Protein AF-A0A6L8T6F8-F1 (afdb_monomer_lite)

Structure (mmCIF, N/CA/C/O backbone):
data_AF-A0A6L8T6F8-F1
#
_entry.id   AF-A0A6L8T6F8-F1
#
loop_
_atom_site.group_PDB
_atom_site.id
_atom_site.type_symbol
_atom_site.label_atom_id
_atom_site.label_alt_id
_atom_site.label_comp_id
_atom_site.label_asym_id
_atom_site.label_entity_id
_atom_site.label_seq_id
_atom_site.pdbx_PDB_ins_code
_atom_site.Cartn_x
_atom_site.Cartn_y
_atom_site.Cartn_z
_atom_site.occupancy
_atom_site.B_iso_or_equiv
_atom_site.auth_seq_id
_atom_site.auth_comp_id
_atom_site.auth_asym_id
_atom_site.auth_atom_id
_atom_site.pdbx_PDB_model_num
ATOM 1 N N . MET A 1 1 ? 15.626 -6.657 8.348 1.00 59.50 1 MET A N 1
ATOM 2 C CA . MET A 1 1 ? 14.504 -5.750 8.014 1.00 59.50 1 MET A CA 1
ATOM 3 C C . MET A 1 1 ? 13.678 -6.445 6.950 1.00 59.50 1 MET A C 1
ATOM 5 O O . MET A 1 1 ? 14.285 -6.978 6.037 1.00 59.50 1 MET A O 1
ATOM 9 N N . MET A 1 2 ? 12.353 -6.490 7.095 1.00 68.00 2 MET A N 1
ATOM 10 C CA . MET A 1 2 ? 11.448 -7.087 6.100 1.00 68.00 2 MET A CA 1
ATOM 11 C C . MET A 1 2 ? 11.511 -6.288 4.787 1.00 68.00 2 MET A C 1
ATOM 13 O O . MET A 1 2 ? 11.509 -5.050 4.836 1.00 68.00 2 MET A O 1
ATOM 17 N N . GLU A 1 3 ? 11.608 -6.962 3.642 1.00 83.06 3 GLU A N 1
ATOM 18 C CA . GLU A 1 3 ? 11.739 -6.306 2.332 1.00 83.06 3 GLU A CA 1
ATOM 19 C C . GLU A 1 3 ? 10.437 -5.606 1.910 1.00 83.06 3 GLU A C 1
ATOM 21 O O . GLU A 1 3 ? 9.347 -5.975 2.350 1.00 83.06 3 GLU A O 1
ATOM 26 N N . ASP A 1 4 ? 10.522 -4.596 1.032 1.00 86.06 4 ASP A N 1
ATOM 27 C CA . ASP A 1 4 ? 9.341 -3.849 0.555 1.00 86.06 4 ASP A CA 1
ATOM 28 C C . ASP A 1 4 ? 8.283 -4.784 -0.054 1.00 86.06 4 ASP A C 1
ATOM 30 O O . ASP A 1 4 ? 7.090 -4.637 0.207 1.00 86.06 4 ASP A O 1
ATOM 34 N N . ASN A 1 5 ? 8.727 -5.795 -0.808 1.00 87.81 5 ASN A N 1
ATOM 35 C CA . ASN A 1 5 ? 7.856 -6.790 -1.434 1.00 87.81 5 ASN A CA 1
ATOM 36 C C . ASN A 1 5 ? 7.106 -7.658 -0.416 1.00 87.81 5 ASN A C 1
ATOM 38 O O . ASN A 1 5 ? 5.956 -8.026 -0.649 1.00 87.81 5 ASN A O 1
ATOM 42 N N . GLU A 1 6 ? 7.735 -8.003 0.707 1.00 88.62 6 GLU A N 1
ATOM 43 C CA . GLU A 1 6 ? 7.096 -8.802 1.757 1.00 88.62 6 GLU A CA 1
ATOM 44 C C . GLU A 1 6 ? 6.003 -7.992 2.458 1.00 88.62 6 GLU A C 1
ATOM 46 O O . GLU A 1 6 ? 4.890 -8.479 2.652 1.00 88.62 6 GLU A O 1
ATOM 51 N N . VAL A 1 7 ? 6.287 -6.721 2.756 1.00 88.12 7 VAL A N 1
ATOM 52 C CA . VAL A 1 7 ? 5.302 -5.790 3.322 1.00 88.12 7 VAL A CA 1
ATOM 53 C C . VAL A 1 7 ? 4.127 -5.591 2.367 1.00 88.12 7 VAL A C 1
ATOM 55 O O . VAL A 1 7 ? 2.975 -5.631 2.794 1.00 88.12 7 VAL A O 1
ATOM 58 N N . LEU A 1 8 ? 4.406 -5.424 1.072 1.00 91.38 8 LEU A N 1
ATOM 59 C CA . LEU A 1 8 ? 3.377 -5.283 0.048 1.00 91.38 8 LEU A CA 1
ATOM 60 C C . LEU A 1 8 ? 2.440 -6.498 0.033 1.00 91.38 8 LEU A C 1
ATOM 62 O O . LEU A 1 8 ? 1.225 -6.338 0.135 1.00 91.38 8 LEU A O 1
ATOM 66 N N . LYS A 1 9 ? 3.000 -7.715 -0.012 1.00 91.44 9 LYS A N 1
ATOM 67 C CA . LYS A 1 9 ? 2.228 -8.970 0.007 1.00 91.44 9 LYS A CA 1
ATOM 68 C C . LYS A 1 9 ? 1.376 -9.121 1.269 1.00 91.44 9 LYS A C 1
ATOM 70 O O . LYS A 1 9 ? 0.282 -9.662 1.190 1.00 91.44 9 LYS A O 1
ATOM 75 N N . LEU A 1 10 ? 1.848 -8.628 2.417 1.00 91.75 10 LEU A N 1
ATOM 76 C CA . LEU A 1 10 ? 1.087 -8.638 3.671 1.00 91.75 10 LEU A CA 1
ATOM 77 C C . LEU A 1 10 ? -0.081 -7.643 3.694 1.00 91.75 10 LEU A C 1
ATOM 79 O O . LEU A 1 10 ? -0.987 -7.801 4.513 1.00 91.75 10 LEU A O 1
ATOM 83 N N . LEU A 1 11 ? -0.031 -6.590 2.877 1.00 93.19 11 LEU A N 1
ATOM 84 C CA . LEU A 1 11 ? -1.040 -5.531 2.835 1.00 93.19 11 LEU A CA 1
ATOM 85 C C . LEU A 1 11 ? -2.133 -5.811 1.801 1.00 93.19 11 LEU A C 1
ATOM 87 O O . LEU A 1 11 ? -3.304 -5.555 2.077 1.00 93.19 11 LEU A O 1
ATOM 91 N N . VAL A 1 12 ? -1.776 -6.352 0.634 1.00 95.31 12 VAL A N 1
ATOM 92 C CA . VAL A 1 12 ? -2.746 -6.693 -0.417 1.00 95.31 12 VAL A CA 1
ATOM 93 C C . VAL A 1 12 ? -3.794 -7.676 0.121 1.00 95.31 12 VAL A C 1
ATOM 95 O O . VAL A 1 12 ? -3.471 -8.675 0.757 1.00 95.31 12 VAL A O 1
ATOM 98 N N . GLY A 1 13 ? -5.070 -7.372 -0.116 1.00 95.44 13 GLY A N 1
ATOM 99 C CA . GLY A 1 13 ? -6.219 -8.142 0.363 1.00 95.44 13 GLY A CA 1
ATOM 100 C C . GLY A 1 13 ? -6.713 -7.763 1.763 1.00 95.44 13 GLY A C 1
ATOM 101 O O . GLY A 1 13 ? -7.813 -8.172 2.139 1.00 95.44 13 GLY A O 1
ATOM 102 N N . LYS A 1 14 ? -5.966 -6.958 2.534 1.00 95.44 14 LYS A N 1
ATOM 103 C CA . LYS A 1 14 ? -6.423 -6.493 3.851 1.00 95.44 14 LYS A CA 1
ATOM 104 C C . LYS A 1 14 ? -7.503 -5.425 3.745 1.00 95.44 14 LYS A C 1
ATOM 106 O O . LYS A 1 14 ? -7.542 -4.637 2.798 1.00 95.44 14 LYS A O 1
ATOM 111 N N . ARG A 1 15 ? -8.352 -5.401 4.773 1.00 95.88 15 ARG A N 1
ATOM 112 C CA . ARG A 1 15 ? -9.414 -4.417 4.972 1.00 95.88 15 ARG A CA 1
ATOM 113 C C . ARG A 1 15 ? -9.177 -3.656 6.263 1.00 95.88 15 ARG A C 1
ATOM 115 O O . ARG A 1 15 ? -8.808 -4.260 7.267 1.00 95.88 15 ARG A O 1
ATOM 122 N N . PHE A 1 16 ? -9.432 -2.359 6.223 1.00 95.56 16 PHE A N 1
ATOM 123 C CA . PHE A 1 16 ? -9.321 -1.464 7.367 1.00 95.56 16 PHE A CA 1
ATOM 124 C C . PHE A 1 16 ? -10.544 -0.548 7.406 1.00 95.56 16 PHE A C 1
ATOM 126 O O . PHE A 1 16 ? -11.029 -0.181 6.337 1.00 95.56 16 PHE A O 1
ATOM 133 N N . PRO A 1 17 ? -11.030 -0.135 8.584 1.00 97.12 17 PRO A N 1
ATOM 134 C CA . PRO A 1 17 ? -11.980 0.968 8.668 1.00 97.12 17 PRO A CA 1
ATOM 135 C C . PRO A 1 17 ? -11.397 2.227 8.019 1.00 97.12 17 PRO A C 1
ATOM 137 O O . PRO A 1 17 ? -10.214 2.522 8.192 1.00 97.12 17 PRO A O 1
ATOM 140 N N . VAL A 1 18 ? -12.218 2.978 7.278 1.00 94.06 18 VAL A N 1
ATOM 141 C CA . VAL A 1 18 ? -11.779 4.210 6.589 1.00 94.06 18 VAL A CA 1
ATOM 142 C C . VAL A 1 18 ? -11.122 5.188 7.560 1.00 94.06 18 VAL A C 1
ATOM 144 O O . VAL A 1 18 ? -10.066 5.738 7.260 1.00 94.06 18 VAL A O 1
ATOM 147 N N . GLU A 1 19 ? -11.710 5.354 8.743 1.00 94.12 19 GLU A N 1
ATOM 148 C CA . GLU A 1 19 ? -11.246 6.287 9.774 1.00 94.12 19 GLU A CA 1
ATOM 149 C C . GLU A 1 19 ? -9.859 5.959 10.347 1.00 94.12 19 GLU A C 1
ATOM 151 O O . GLU A 1 19 ? -9.158 6.862 10.796 1.00 94.12 19 GLU A O 1
ATOM 156 N N . SER A 1 20 ? -9.439 4.690 10.312 1.00 93.25 20 SER A N 1
ATOM 157 C CA . SER A 1 20 ? -8.176 4.228 10.906 1.00 93.25 20 SER A CA 1
ATOM 158 C C . SER A 1 20 ? -7.157 3.740 9.879 1.00 93.25 20 SER A C 1
ATOM 160 O O . SER A 1 20 ? -6.034 3.390 10.244 1.00 93.25 20 SER A O 1
ATOM 162 N N . PHE A 1 21 ? -7.506 3.745 8.590 1.00 92.75 21 PHE A N 1
ATOM 163 C CA . PHE A 1 21 ? -6.685 3.173 7.526 1.00 92.75 21 PHE A CA 1
ATOM 164 C C . PHE A 1 21 ? -5.258 3.738 7.489 1.00 92.75 21 PHE A C 1
ATOM 166 O O . PHE A 1 21 ? -4.294 2.974 7.523 1.00 92.75 21 PHE A O 1
ATOM 173 N N . GLU A 1 22 ? -5.104 5.065 7.447 1.00 90.38 22 GLU A N 1
ATOM 174 C CA . GLU A 1 22 ? -3.781 5.699 7.359 1.00 90.38 22 GLU A CA 1
ATOM 175 C C . GLU A 1 22 ? -2.939 5.468 8.622 1.00 90.38 22 GLU A C 1
ATOM 177 O O . GLU A 1 22 ? -1.719 5.301 8.539 1.00 90.38 22 GLU A O 1
ATOM 182 N N . GLU A 1 23 ? -3.582 5.408 9.792 1.00 89.81 23 GLU A N 1
ATOM 183 C CA . GLU A 1 23 ? -2.914 5.135 11.063 1.00 89.81 23 GLU A CA 1
ATOM 184 C C . GLU A 1 23 ? -2.408 3.687 11.124 1.00 89.81 23 GLU A C 1
ATOM 186 O O . GLU A 1 23 ? -1.236 3.454 11.433 1.00 89.81 23 GLU A O 1
ATOM 191 N N . GLU A 1 24 ? -3.258 2.716 10.785 1.00 90.88 24 GLU A N 1
ATOM 192 C CA . GLU A 1 24 ? -2.921 1.290 10.761 1.00 90.88 24 GLU A CA 1
ATOM 193 C C . GLU A 1 24 ? -1.847 0.981 9.711 1.00 90.88 24 GLU A C 1
ATOM 195 O O . GLU A 1 24 ? -0.859 0.295 10.000 1.00 90.88 24 GLU A O 1
ATOM 200 N N . LEU A 1 25 ? -1.972 1.561 8.513 1.00 89.81 25 LEU A N 1
ATOM 201 C CA . LEU A 1 25 ? -0.942 1.483 7.480 1.00 89.81 25 LEU A CA 1
ATOM 202 C C . LEU A 1 25 ? 0.375 2.084 7.985 1.00 89.81 25 LEU A C 1
ATOM 204 O O . LEU A 1 25 ? 1.443 1.479 7.847 1.00 89.81 25 LEU A O 1
ATOM 208 N N . GLY A 1 26 ? 0.291 3.240 8.645 1.00 86.75 26 GLY A N 1
ATOM 209 C CA . GLY A 1 26 ? 1.404 3.889 9.317 1.00 86.75 26 GLY A CA 1
ATOM 210 C C . GLY A 1 26 ? 2.081 2.978 10.337 1.00 86.75 26 GLY A C 1
ATOM 211 O O . GLY A 1 26 ? 3.301 2.872 10.308 1.00 86.75 26 GLY A O 1
ATOM 212 N N . LYS A 1 27 ? 1.339 2.274 11.200 1.00 86.19 27 LYS A N 1
ATOM 213 C CA . LYS A 1 27 ? 1.900 1.323 12.182 1.00 86.19 27 LYS A CA 1
ATOM 214 C C . LYS A 1 27 ? 2.655 0.180 11.502 1.00 86.19 27 LYS A C 1
ATOM 216 O O . LYS A 1 27 ? 3.744 -0.182 11.949 1.00 86.19 27 LYS A O 1
ATOM 221 N N . ILE A 1 28 ? 2.109 -0.372 10.418 1.00 85.94 28 ILE A N 1
ATOM 222 C CA . ILE A 1 28 ? 2.737 -1.470 9.666 1.00 85.94 28 ILE A CA 1
ATOM 223 C C . ILE A 1 28 ? 4.043 -1.000 9.018 1.00 85.94 28 ILE A C 1
ATOM 225 O O . ILE A 1 28 ? 5.070 -1.665 9.149 1.00 85.94 28 ILE A O 1
ATOM 229 N N . LEU A 1 29 ? 4.029 0.168 8.375 1.00 80.62 29 LEU A N 1
ATOM 230 C CA . LEU A 1 29 ? 5.202 0.722 7.698 1.00 80.62 29 LEU A CA 1
ATOM 231 C C . LEU A 1 29 ? 6.249 1.264 8.690 1.00 80.62 29 LEU A C 1
ATOM 233 O O . LEU A 1 29 ? 7.451 1.095 8.468 1.00 80.62 29 LEU A O 1
ATOM 237 N N . LYS A 1 30 ? 5.813 1.832 9.824 1.00 70.81 30 LYS A N 1
ATOM 238 C CA . LYS A 1 30 ? 6.686 2.359 10.887 1.00 70.81 30 LYS A CA 1
ATOM 239 C C . LYS A 1 30 ? 7.460 1.285 11.641 1.00 70.81 30 LYS A C 1
ATOM 241 O O . LYS A 1 30 ? 8.540 1.575 12.146 1.00 70.81 30 LYS A O 1
ATOM 246 N N . LYS A 1 31 ? 6.997 0.027 11.653 1.00 66.06 31 LYS A N 1
ATOM 247 C CA . LYS A 1 31 ? 7.797 -1.106 12.166 1.00 66.06 31 LYS A CA 1
ATOM 248 C C . LYS A 1 31 ? 9.163 -1.237 11.479 1.00 66.06 31 LYS A C 1
ATOM 250 O O . LYS A 1 31 ? 10.044 -1.899 12.019 1.00 66.06 31 LYS A O 1
ATOM 255 N N . ARG A 1 32 ? 9.360 -0.614 10.310 1.00 62.69 32 ARG A N 1
ATOM 256 C CA . ARG A 1 32 ? 10.660 -0.564 9.624 1.00 62.69 32 ARG A CA 1
ATOM 257 C C . ARG A 1 32 ? 11.426 0.738 9.797 1.00 62.69 32 ARG A C 1
ATOM 259 O O . ARG A 1 32 ? 12.628 0.766 9.561 1.00 62.69 32 ARG A O 1
ATOM 266 N N . SER A 1 33 ? 10.740 1.817 10.137 1.00 60.72 33 SER A N 1
ATOM 267 C CA . SER A 1 33 ? 11.342 3.133 10.261 1.00 60.72 33 SER A CA 1
ATOM 268 C C . SER A 1 33 ? 10.462 3.993 11.150 1.00 60.72 33 SER A C 1
ATOM 270 O O . SER A 1 33 ? 9.296 4.201 10.835 1.00 60.72 33 SER A O 1
ATOM 272 N N . SER A 1 34 ? 11.016 4.572 12.216 1.00 65.81 34 SER A N 1
ATOM 273 C CA . SER A 1 34 ? 10.314 5.568 13.045 1.00 65.81 34 SER A CA 1
ATOM 274 C C . SER A 1 34 ? 9.958 6.857 12.279 1.00 65.81 34 SER A C 1
ATOM 276 O O . SER A 1 34 ? 9.465 7.816 12.869 1.00 65.81 34 SER A O 1
ATOM 278 N N . ALA A 1 35 ? 10.227 6.899 10.972 1.00 71.00 35 ALA A N 1
ATOM 279 C CA . ALA A 1 35 ? 9.954 8.003 10.077 1.00 71.00 35 ALA A CA 1
ATOM 280 C C . ALA A 1 35 ? 8.460 8.313 9.920 1.00 71.00 35 ALA A C 1
ATOM 282 O O . ALA A 1 35 ? 7.574 7.457 10.006 1.00 71.00 35 ALA A O 1
ATOM 283 N N . LYS A 1 36 ? 8.194 9.582 9.613 1.00 79.69 36 LYS A N 1
ATOM 284 C CA . LYS A 1 36 ? 6.881 10.064 9.190 1.00 79.69 36 LYS A CA 1
ATOM 285 C C . LYS A 1 36 ? 6.496 9.415 7.856 1.00 79.69 36 LYS A C 1
ATOM 287 O O . LYS A 1 36 ? 7.353 9.238 6.998 1.00 79.69 36 LYS A O 1
ATOM 292 N N . LEU A 1 37 ? 5.226 9.065 7.670 1.00 85.56 37 LEU A N 1
ATOM 293 C CA . LEU A 1 37 ? 4.718 8.553 6.396 1.00 85.56 37 LEU A CA 1
ATOM 294 C C . LEU A 1 37 ? 4.202 9.729 5.559 1.00 85.56 37 LEU A C 1
ATOM 296 O O . LEU A 1 37 ? 3.372 10.497 6.043 1.00 85.56 37 LEU A O 1
ATOM 300 N N . PHE A 1 38 ? 4.691 9.882 4.330 1.00 88.12 38 PHE A N 1
ATOM 301 C CA . PHE A 1 38 ? 4.068 10.765 3.346 1.00 88.12 38 PHE A CA 1
ATOM 302 C C . PHE A 1 38 ? 2.994 10.000 2.593 1.00 88.12 38 PHE A C 1
ATOM 304 O O . PHE A 1 38 ? 3.231 8.867 2.177 1.00 88.12 38 PHE A O 1
ATOM 311 N N . ILE A 1 39 ? 1.833 10.627 2.424 1.00 90.94 39 ILE A N 1
ATOM 312 C CA . ILE A 1 39 ? 0.645 10.028 1.822 1.00 90.94 39 ILE A CA 1
ATOM 313 C C . ILE A 1 39 ? 0.144 10.940 0.702 1.00 90.94 39 ILE A C 1
ATOM 315 O O . ILE A 1 39 ? 0.126 12.163 0.841 1.00 90.94 39 ILE A O 1
ATOM 319 N N . SER A 1 40 ? -0.278 10.330 -0.400 1.00 91.88 40 SER A N 1
ATOM 320 C CA . SER A 1 40 ? -1.020 10.967 -1.480 1.00 91.88 40 SER A CA 1
ATOM 321 C C . SER A 1 40 ? -2.216 10.091 -1.842 1.00 91.88 40 SER A C 1
ATOM 323 O O . SER A 1 40 ? -2.046 9.012 -2.404 1.00 91.88 40 SER A O 1
ATOM 325 N N . ASN A 1 41 ? -3.424 10.556 -1.528 1.00 90.00 41 ASN A N 1
ATOM 326 C CA . ASN A 1 41 ? -4.683 9.892 -1.870 1.00 90.00 41 ASN A CA 1
ATOM 327 C C . ASN A 1 41 ? -5.281 10.521 -3.139 1.00 90.00 41 ASN A C 1
ATOM 329 O O . ASN A 1 41 ? -6.271 11.252 -3.090 1.00 90.00 41 ASN A O 1
ATOM 333 N N . LYS A 1 42 ? -4.592 10.345 -4.269 1.00 92.00 42 LYS A N 1
ATOM 334 C CA . LYS A 1 42 ? -5.014 10.851 -5.580 1.00 92.00 42 LYS A CA 1
ATOM 335 C C . LYS A 1 42 ? -4.847 9.751 -6.631 1.00 92.00 42 LYS A C 1
ATOM 337 O O . LYS A 1 42 ? -3.836 9.047 -6.581 1.00 92.00 42 LYS A O 1
ATOM 342 N N . PRO A 1 43 ? -5.788 9.625 -7.586 1.00 94.31 43 PRO A N 1
ATOM 343 C CA . PRO A 1 43 ? -5.611 8.788 -8.765 1.00 94.31 43 PRO A CA 1
ATOM 344 C C . PRO A 1 43 ? -4.324 9.133 -9.509 1.00 94.31 43 PRO A C 1
ATOM 346 O O . PRO A 1 43 ? -4.023 10.310 -9.712 1.00 94.31 43 PRO A O 1
ATOM 349 N N . ASP A 1 44 ? -3.587 8.107 -9.910 1.00 95.44 44 ASP A N 1
ATOM 350 C CA . ASP A 1 44 ? -2.353 8.232 -10.670 1.00 95.44 44 ASP A CA 1
ATOM 351 C C . ASP A 1 44 ? -2.090 6.970 -11.504 1.00 95.44 44 ASP A C 1
ATOM 353 O O . ASP A 1 44 ? -2.681 5.913 -11.273 1.00 95.44 44 ASP A O 1
ATOM 357 N N . THR A 1 45 ? -1.189 7.079 -12.473 1.00 95.88 45 THR A N 1
ATOM 358 C CA . THR A 1 45 ? -0.643 5.945 -13.222 1.00 95.88 45 THR A CA 1
ATOM 359 C C . THR A 1 45 ? 0.848 5.855 -12.942 1.00 95.88 45 THR A C 1
ATOM 361 O O . THR A 1 45 ? 1.595 6.776 -13.257 1.00 95.88 45 THR A O 1
ATOM 364 N N . ILE A 1 46 ? 1.278 4.740 -12.358 1.00 94.88 46 ILE A N 1
ATOM 365 C CA . ILE A 1 46 ? 2.676 4.502 -11.976 1.00 94.88 46 ILE A CA 1
ATOM 366 C C . ILE A 1 46 ? 3.302 3.438 -12.866 1.00 94.88 46 ILE A C 1
ATOM 368 O O . ILE A 1 46 ? 2.585 2.609 -13.435 1.00 94.88 46 ILE A O 1
ATOM 372 N N . LYS A 1 47 ? 4.636 3.435 -12.967 1.00 94.88 47 LYS A N 1
ATOM 373 C CA . LYS A 1 47 ? 5.368 2.326 -13.591 1.00 94.88 47 LYS A CA 1
ATOM 374 C C . LYS A 1 47 ? 5.855 1.378 -12.498 1.00 94.88 47 LYS A C 1
ATOM 376 O O . LYS A 1 47 ? 6.725 1.726 -11.702 1.00 94.88 47 LYS A O 1
ATOM 381 N N . GLY A 1 48 ? 5.275 0.184 -12.445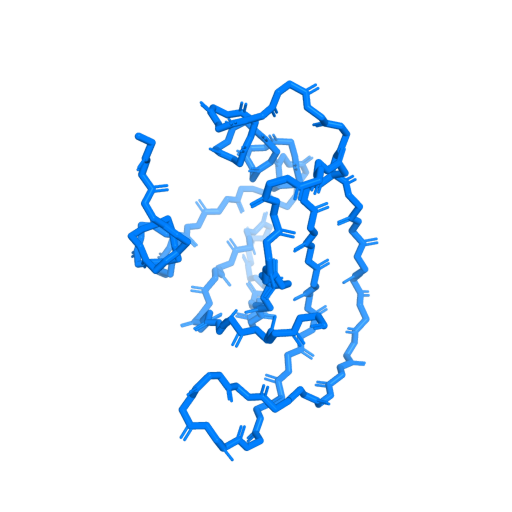 1.00 91.69 48 GLY A N 1
ATOM 382 C CA . GLY A 1 48 ? 5.614 -0.822 -11.448 1.00 91.69 48 GLY A CA 1
ATOM 383 C C . GLY A 1 48 ? 7.033 -1.365 -11.619 1.00 91.69 48 GLY A C 1
ATOM 384 O O . GLY A 1 48 ? 7.666 -1.236 -12.669 1.00 91.69 48 GLY A O 1
ATOM 385 N N . ALA 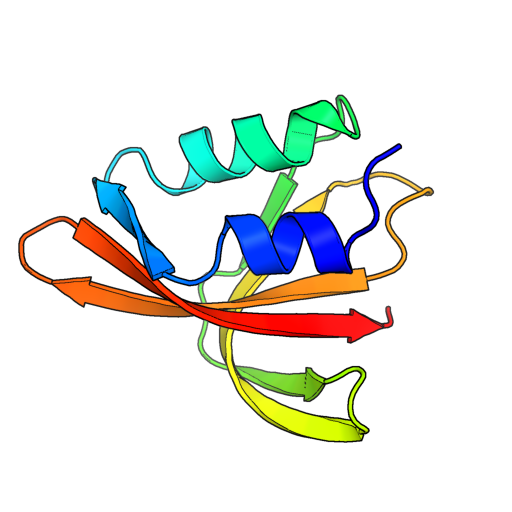A 1 49 ? 7.539 -2.024 -10.576 1.00 87.75 49 ALA A N 1
ATOM 386 C CA . ALA A 1 49 ? 8.806 -2.754 -10.618 1.00 87.75 49 ALA A CA 1
ATOM 387 C C . ALA A 1 49 ? 8.811 -3.926 -11.624 1.00 87.75 49 ALA A C 1
ATOM 389 O O . ALA A 1 49 ? 9.885 -4.402 -11.990 1.00 87.75 49 ALA A O 1
ATOM 390 N N . ASP A 1 50 ? 7.635 -4.366 -12.076 1.00 86.19 50 ASP A N 1
ATOM 391 C CA . ASP A 1 50 ? 7.431 -5.302 -13.189 1.00 86.19 50 ASP A CA 1
ATOM 392 C C . ASP A 1 50 ? 7.652 -4.661 -14.574 1.00 86.19 50 ASP A C 1
ATOM 394 O O . ASP A 1 50 ? 7.756 -5.366 -15.573 1.00 86.19 50 ASP A O 1
ATOM 398 N N . GLY A 1 51 ? 7.781 -3.333 -14.640 1.00 90.56 51 GLY A N 1
ATOM 399 C CA . GLY A 1 51 ? 7.945 -2.570 -15.873 1.00 90.56 51 GLY A CA 1
ATOM 400 C C . GLY A 1 51 ? 6.629 -2.184 -16.552 1.00 90.56 51 GLY A C 1
ATOM 401 O O . GLY A 1 51 ? 6.679 -1.476 -17.562 1.00 90.56 51 GLY A O 1
ATOM 402 N N . GLU A 1 52 ? 5.484 -2.589 -16.001 1.00 95.12 52 GLU A N 1
ATOM 403 C CA . GLU A 1 52 ? 4.150 -2.301 -16.529 1.00 95.12 52 GLU A CA 1
ATOM 404 C C . GLU A 1 52 ? 3.551 -1.032 -15.907 1.00 95.12 52 GLU A C 1
ATOM 406 O O . GLU A 1 52 ? 3.958 -0.576 -14.834 1.00 95.12 52 GLU A O 1
ATOM 411 N N . PHE A 1 53 ? 2.577 -0.434 -16.598 1.00 95.88 53 PHE A N 1
ATOM 412 C CA . PHE A 1 53 ? 1.846 0.724 -16.091 1.00 95.88 53 PHE A CA 1
ATOM 413 C C . PHE A 1 53 ? 0.588 0.284 -15.350 1.00 95.88 53 PHE A C 1
ATOM 415 O O . PHE A 1 53 ? -0.233 -0.454 -15.894 1.00 95.88 53 PHE A O 1
ATOM 422 N N . HIS A 1 54 ? 0.406 0.796 -14.134 1.00 96.31 54 HIS A N 1
ATOM 423 C CA . HIS A 1 54 ? -0.724 0.448 -13.276 1.00 96.31 54 HIS A CA 1
ATOM 424 C C . HIS A 1 54 ? -1.457 1.694 -12.797 1.00 96.31 54 HIS A C 1
ATOM 426 O O . HIS A 1 54 ? -0.842 2.652 -12.330 1.00 96.31 54 HIS A O 1
ATOM 432 N N . ALA A 1 55 ? -2.787 1.655 -12.867 1.00 96.56 55 ALA A N 1
ATOM 433 C CA . ALA A 1 55 ? -3.635 2.663 -12.246 1.00 96.56 55 ALA A CA 1
ATOM 434 C C . ALA A 1 55 ? -3.723 2.418 -10.733 1.00 96.56 55 ALA A C 1
ATOM 436 O O . ALA A 1 55 ? -4.061 1.319 -10.280 1.00 96.56 55 ALA A O 1
ATOM 437 N N . VAL A 1 56 ? -3.444 3.457 -9.954 1.00 97.12 56 VAL A N 1
ATOM 438 C CA . VAL A 1 56 ? -3.480 3.458 -8.487 1.00 97.12 56 VAL A CA 1
ATOM 439 C C . VAL A 1 56 ? -4.227 4.695 -8.002 1.00 97.12 56 VAL A C 1
ATOM 441 O O . VAL A 1 56 ? -4.381 5.662 -8.740 1.00 97.12 56 VAL A O 1
ATOM 444 N N . ASN A 1 57 ? -4.727 4.681 -6.771 1.00 96.81 57 ASN A N 1
ATOM 445 C CA . ASN A 1 57 ? -5.416 5.840 -6.187 1.00 96.81 57 ASN A CA 1
ATOM 446 C C . ASN A 1 57 ? -4.874 6.256 -4.823 1.00 96.81 57 ASN A C 1
ATOM 448 O O . ASN A 1 57 ? -5.344 7.231 -4.245 1.00 96.81 57 ASN A O 1
ATOM 452 N N . PHE A 1 58 ? -3.855 5.555 -4.338 1.00 96.56 58 PHE A N 1
ATOM 453 C CA . PHE A 1 58 ? -3.190 5.884 -3.099 1.00 96.56 58 PHE A CA 1
ATOM 454 C C . PHE A 1 58 ? -1.706 5.564 -3.205 1.00 96.56 58 PHE A C 1
ATOM 456 O O . PHE A 1 58 ? -1.320 4.498 -3.681 1.00 96.56 58 PHE A O 1
ATOM 463 N N . LYS A 1 59 ? -0.859 6.475 -2.737 1.00 95.00 59 LYS A N 1
ATOM 464 C CA . LYS A 1 59 ? 0.593 6.300 -2.703 1.00 95.00 59 LYS A CA 1
ATOM 465 C C . LYS A 1 59 ? 1.120 6.716 -1.343 1.00 95.00 59 LYS A C 1
ATOM 467 O O . LYS A 1 59 ? 0.672 7.719 -0.788 1.00 95.00 59 LYS A O 1
ATOM 472 N N . CYS A 1 60 ? 2.092 5.984 -0.818 1.00 92.69 60 CYS A N 1
ATOM 473 C CA . CYS A 1 60 ? 2.762 6.371 0.412 1.00 92.69 60 CYS A CA 1
ATOM 474 C C . CYS A 1 60 ? 4.228 5.947 0.455 1.00 92.69 60 CYS A C 1
ATOM 476 O O . CYS A 1 60 ? 4.621 4.929 -0.114 1.00 92.69 60 CYS A O 1
ATOM 478 N N . ILE A 1 61 ? 5.034 6.715 1.183 1.00 89.25 61 ILE A N 1
ATOM 479 C CA . ILE A 1 61 ? 6.444 6.409 1.422 1.00 89.25 61 ILE A CA 1
ATOM 480 C C . ILE A 1 61 ? 6.867 6.852 2.827 1.00 89.25 61 ILE A C 1
ATOM 482 O O . ILE A 1 61 ? 6.559 7.977 3.236 1.00 89.25 61 ILE A O 1
ATOM 486 N N . PRO A 1 62 ? 7.572 6.006 3.600 1.00 84.00 62 PRO A N 1
ATOM 487 C CA . PRO A 1 62 ? 8.197 6.447 4.841 1.00 84.00 62 PRO A CA 1
ATOM 488 C C . PRO A 1 62 ? 9.335 7.430 4.542 1.00 84.00 62 PRO A C 1
ATOM 490 O O . PRO A 1 62 ? 10.193 7.151 3.710 1.00 84.00 62 PRO A O 1
ATOM 493 N N . GLN A 1 63 ? 9.378 8.561 5.247 1.00 78.06 63 GLN A N 1
ATOM 494 C CA . GLN A 1 63 ? 10.412 9.597 5.149 1.00 78.06 63 GLN A CA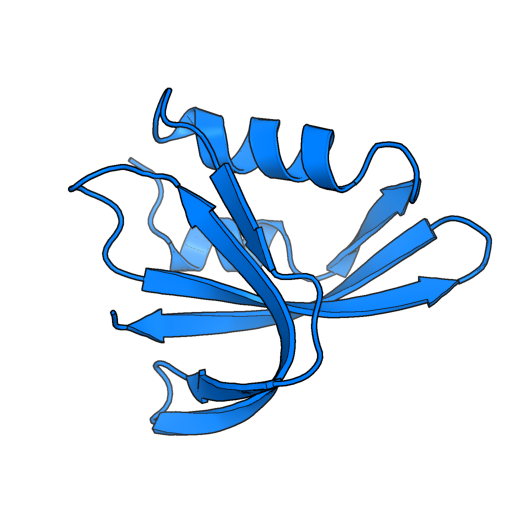 1
ATOM 495 C C . GLN A 1 63 ? 11.745 9.106 5.737 1.00 78.06 63 GLN A C 1
ATOM 497 O O . GLN A 1 63 ? 12.203 9.548 6.789 1.00 78.06 63 GLN A O 1
ATOM 502 N N . SER A 1 64 ? 12.356 8.131 5.080 1.00 75.38 64 SER A N 1
ATOM 503 C CA . SER A 1 64 ? 13.576 7.479 5.522 1.00 75.38 64 SER A CA 1
ATOM 504 C C . SER A 1 64 ? 14.492 7.264 4.333 1.00 75.38 64 SER A C 1
ATOM 506 O O . SER A 1 64 ? 14.052 6.761 3.305 1.00 75.38 64 SER A O 1
ATOM 508 N N . ALA A 1 65 ? 15.778 7.580 4.490 1.00 69.38 65 ALA A N 1
ATOM 509 C CA . ALA A 1 65 ? 16.783 7.379 3.444 1.00 69.38 65 ALA A CA 1
ATOM 510 C C . ALA A 1 65 ? 16.951 5.900 3.034 1.00 69.38 65 ALA A C 1
ATOM 512 O O . ALA A 1 65 ? 17.520 5.606 1.987 1.00 69.38 65 ALA A O 1
ATOM 513 N N . SER A 1 66 ? 16.459 4.959 3.848 1.00 70.81 66 SER A N 1
ATOM 514 C CA . SER A 1 66 ? 16.462 3.528 3.539 1.00 70.81 66 SER A CA 1
ATOM 515 C C . SER A 1 66 ? 15.283 3.075 2.670 1.00 70.81 66 SER A C 1
ATOM 517 O O . SER A 1 66 ? 15.328 1.964 2.142 1.00 70.81 66 SER A O 1
ATOM 519 N N . CYS A 1 67 ? 14.238 3.895 2.506 1.00 74.69 67 CYS A N 1
ATOM 520 C CA . CYS A 1 67 ? 13.089 3.562 1.666 1.00 74.69 67 CYS A CA 1
ATOM 521 C C . CYS A 1 67 ? 13.397 3.907 0.209 1.00 74.69 67 CYS A C 1
ATOM 523 O O . CYS A 1 67 ? 13.489 5.072 -0.161 1.00 74.69 67 CYS A O 1
ATOM 525 N N . LYS A 1 68 ? 13.574 2.864 -0.605 1.00 79.69 68 LYS A N 1
ATOM 526 C CA . LYS A 1 68 ? 13.975 2.978 -2.015 1.00 79.69 68 LYS A CA 1
ATOM 527 C C . LYS A 1 68 ? 12.795 2.946 -2.987 1.00 79.69 68 LYS A C 1
ATOM 529 O O . LYS A 1 68 ? 12.987 3.204 -4.169 1.00 79.69 68 LYS A O 1
ATOM 534 N N . ASN A 1 69 ? 11.602 2.608 -2.499 1.00 88.62 69 ASN A N 1
ATOM 535 C CA . ASN A 1 69 ? 10.407 2.470 -3.316 1.00 88.62 69 ASN A CA 1
ATOM 536 C C . ASN A 1 69 ? 9.221 3.219 -2.701 1.00 88.62 69 ASN A C 1
ATOM 538 O O . ASN A 1 69 ? 9.073 3.305 -1.477 1.00 88.62 69 ASN A O 1
ATOM 542 N N . LEU A 1 70 ? 8.352 3.707 -3.577 1.00 91.69 70 LEU A N 1
ATOM 543 C CA . LEU A 1 70 ? 7.023 4.204 -3.271 1.00 91.69 70 LEU A CA 1
ATOM 544 C C . LEU A 1 70 ? 6.051 3.018 -3.219 1.00 91.69 70 LEU A C 1
ATOM 546 O O . LEU A 1 70 ? 5.971 2.225 -4.161 1.00 91.69 70 LEU A O 1
ATOM 550 N N . PHE A 1 71 ? 5.293 2.904 -2.130 1.00 93.50 71 PHE A N 1
ATOM 551 C CA . PHE A 1 71 ? 4.198 1.943 -2.045 1.00 93.50 71 PHE A CA 1
ATOM 552 C C . PHE A 1 71 ? 2.977 2.545 -2.730 1.00 93.50 71 PHE A C 1
ATOM 554 O O . PHE A 1 71 ? 2.482 3.591 -2.308 1.00 93.50 71 PHE A O 1
ATOM 561 N N . CYS A 1 72 ? 2.497 1.885 -3.777 1.00 96.00 72 CYS A N 1
ATOM 562 C CA . CYS A 1 72 ? 1.377 2.347 -4.585 1.00 96.00 72 CYS A CA 1
ATOM 563 C C . CYS A 1 72 ? 0.236 1.335 -4.492 1.00 96.00 72 CYS A C 1
ATOM 565 O O . CYS A 1 72 ? 0.436 0.147 -4.736 1.00 96.00 72 CYS A O 1
ATOM 567 N N . PHE A 1 73 ? -0.962 1.788 -4.145 1.00 96.88 73 PHE A N 1
ATOM 568 C CA . PHE A 1 73 ? -2.112 0.933 -3.889 1.00 96.88 73 PHE A CA 1
ATOM 569 C C . PHE A 1 73 ? -3.314 1.336 -4.738 1.00 96.88 73 PHE A C 1
ATOM 571 O O . PHE A 1 73 ? -3.604 2.517 -4.943 1.00 96.88 73 PHE A O 1
ATOM 578 N N . LEU A 1 74 ? -4.044 0.318 -5.191 1.00 97.25 74 LEU A N 1
ATOM 579 C CA . LEU A 1 74 ? -5.407 0.469 -5.673 1.00 97.25 74 LEU A CA 1
ATOM 580 C C . LEU A 1 74 ? -6.353 0.102 -4.532 1.00 97.25 74 LEU A C 1
ATOM 582 O O . LEU A 1 74 ? -6.515 -1.072 -4.188 1.00 97.25 74 LEU A O 1
ATOM 586 N N . LEU A 1 75 ? -6.944 1.124 -3.931 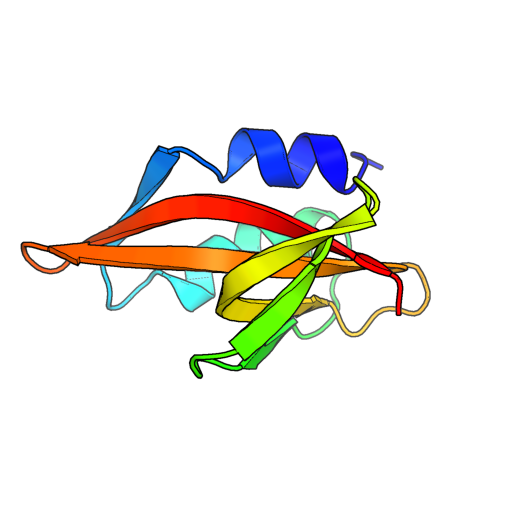1.00 97.00 75 LEU A N 1
ATOM 587 C CA . LEU A 1 75 ? -7.883 1.009 -2.830 1.00 97.00 75 LEU A CA 1
ATOM 588 C C . LEU A 1 75 ? -9.317 0.973 -3.348 1.00 97.00 75 LEU A C 1
ATOM 590 O O . LEU A 1 75 ? -9.685 1.735 -4.243 1.00 97.00 75 LEU A O 1
ATOM 594 N N . LYS A 1 76 ? -10.149 0.146 -2.723 1.00 96.62 76 LYS A N 1
ATOM 595 C CA . LYS A 1 76 ? -11.597 0.136 -2.926 1.00 96.62 76 LYS A CA 1
ATOM 596 C C . LYS A 1 76 ? -12.289 0.483 -1.618 1.00 96.62 76 LYS A C 1
ATOM 598 O O . LYS A 1 76 ? -11.984 -0.118 -0.593 1.00 96.62 76 LYS A O 1
ATOM 603 N N . HIS A 1 77 ? -13.196 1.450 -1.676 1.00 95.12 77 HIS A N 1
ATOM 604 C CA . HIS A 1 77 ? -13.967 1.907 -0.526 1.00 95.12 77 HIS A CA 1
AT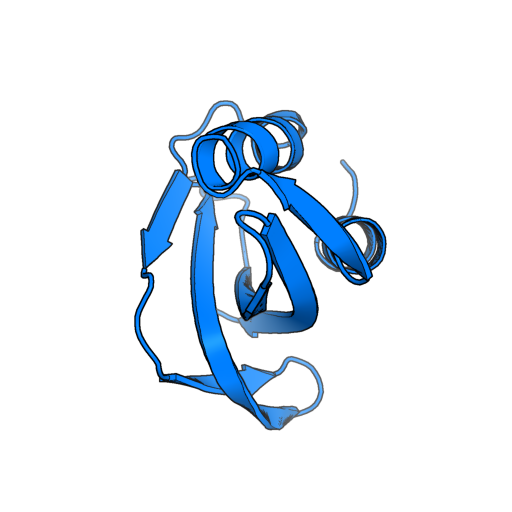OM 605 C C . HIS A 1 77 ? -15.370 1.306 -0.607 1.00 95.12 77 HIS A C 1
ATOM 607 O O . HIS A 1 77 ? -16.082 1.574 -1.572 1.00 95.12 77 HIS A O 1
ATOM 613 N N . GLU A 1 78 ? -15.748 0.487 0.373 1.00 94.19 78 GLU A N 1
ATOM 614 C CA . GLU A 1 78 ? -17.067 -0.157 0.466 1.00 94.19 78 GLU A CA 1
ATOM 615 C C . GLU A 1 78 ? -17.463 -0.308 1.935 1.00 94.19 78 GLU A C 1
ATOM 617 O O . GLU A 1 78 ? -16.626 -0.675 2.754 1.00 94.19 78 GLU A O 1
ATOM 622 N N . ASP A 1 79 ? -18.722 -0.020 2.271 1.00 93.25 79 ASP A N 1
ATOM 623 C CA . ASP A 1 79 ? -19.300 -0.238 3.609 1.00 93.25 79 ASP A CA 1
ATOM 624 C C . ASP A 1 79 ? -18.475 0.350 4.775 1.00 93.25 79 ASP A C 1
ATOM 626 O O . ASP A 1 79 ? -18.313 -0.268 5.825 1.00 93.25 79 ASP A O 1
ATOM 630 N N . GLY A 1 80 ? -17.901 1.545 4.588 1.00 94.81 80 GLY A N 1
ATOM 631 C CA . GLY A 1 80 ? -17.055 2.196 5.602 1.00 94.81 80 GLY A CA 1
ATOM 632 C C . GLY A 1 80 ? -15.664 1.568 5.769 1.00 94.81 80 GLY A C 1
ATOM 633 O O . GLY A 1 80 ? -14.925 1.934 6.685 1.00 94.81 80 GLY A O 1
ATOM 634 N N . MET A 1 81 ? -15.282 0.658 4.872 1.00 96.75 81 MET A N 1
ATOM 635 C CA . MET A 1 81 ? -13.997 -0.033 4.851 1.00 96.75 81 MET A CA 1
ATOM 636 C C . MET A 1 81 ? -13.175 0.335 3.612 1.00 96.75 81 MET A C 1
ATOM 638 O O . MET A 1 81 ? -13.704 0.617 2.538 1.00 96.75 81 MET A O 1
ATOM 642 N N . VAL A 1 82 ? -11.856 0.260 3.756 1.00 96.75 82 VAL A N 1
ATOM 643 C CA . VAL A 1 82 ? -10.852 0.367 2.697 1.00 96.75 82 VAL A CA 1
ATOM 644 C C . VAL A 1 82 ? -10.243 -1.008 2.474 1.00 96.75 82 VAL A C 1
ATOM 646 O O . VAL A 1 82 ? -9.601 -1.563 3.365 1.00 96.75 82 VAL A O 1
ATOM 649 N N . LEU A 1 83 ? -10.421 -1.553 1.276 1.00 97.19 83 LEU A N 1
ATOM 650 C CA . LEU A 1 83 ? -9.764 -2.767 0.804 1.00 97.19 83 LEU A CA 1
ATOM 651 C C . LEU A 1 83 ? -8.559 -2.399 -0.064 1.00 97.19 83 LEU A C 1
ATOM 653 O O . LEU A 1 83 ? -8.711 -1.710 -1.072 1.00 97.19 83 LEU A O 1
ATOM 657 N N . ILE A 1 84 ? -7.383 -2.935 0.261 1.00 96.94 84 ILE A N 1
ATOM 658 C CA . ILE A 1 84 ? -6.212 -2.870 -0.624 1.00 96.94 84 ILE A CA 1
ATOM 659 C C . ILE A 1 84 ? -6.375 -3.947 -1.706 1.00 96.94 84 ILE A C 1
ATOM 661 O O . ILE A 1 84 ? -6.011 -5.101 -1.491 1.00 96.94 84 ILE A O 1
ATOM 665 N N . GLN A 1 85 ? -6.954 -3.605 -2.861 1.00 96.69 85 GLN A N 1
ATOM 666 C CA . GLN A 1 85 ? -7.213 -4.581 -3.930 1.00 96.69 85 GLN A CA 1
ATOM 667 C C . GLN A 1 85 ? -5.932 -5.039 -4.619 1.00 96.69 85 GLN A C 1
ATOM 669 O O . GLN A 1 85 ? -5.758 -6.225 -4.889 1.00 96.69 85 GLN A O 1
ATOM 674 N N . LYS A 1 86 ? -5.058 -4.081 -4.932 1.00 96.75 86 LYS A N 1
ATOM 675 C CA . LYS A 1 86 ? -3.757 -4.318 -5.558 1.00 96.75 86 LYS A CA 1
ATOM 676 C C . LYS A 1 86 ? -2.711 -3.415 -4.925 1.00 96.75 86 LYS A C 1
ATOM 678 O O . LYS A 1 86 ? -3.032 -2.340 -4.416 1.00 96.75 86 LYS A O 1
ATOM 683 N N . GLY A 1 87 ? -1.465 -3.862 -4.974 1.00 95.94 87 GLY A N 1
ATOM 684 C CA . GLY A 1 87 ? -0.316 -3.124 -4.482 1.00 95.94 87 GLY A CA 1
ATOM 685 C C . GLY A 1 87 ? 0.861 -3.296 -5.426 1.00 95.94 87 GLY A C 1
ATOM 686 O O . GLY A 1 87 ? 1.061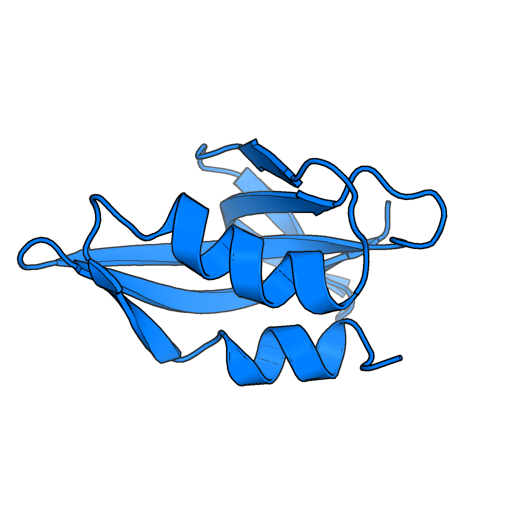 -4.380 -5.971 1.00 95.94 87 GLY A O 1
ATOM 687 N N . TYR A 1 88 ? 1.632 -2.228 -5.582 1.00 95.75 88 TYR A N 1
ATOM 688 C CA . TYR A 1 88 ? 2.787 -2.137 -6.460 1.00 95.75 88 TYR A CA 1
ATOM 689 C C . TYR A 1 88 ? 3.907 -1.360 -5.771 1.00 95.75 88 TYR A C 1
ATOM 691 O O . TYR A 1 88 ? 3.661 -0.529 -4.892 1.00 95.75 88 TYR A O 1
ATOM 699 N N . LEU A 1 89 ? 5.138 -1.619 -6.201 1.00 93.81 89 LEU A N 1
ATOM 700 C CA . LEU A 1 89 ? 6.296 -0.811 -5.843 1.00 93.81 89 LEU A CA 1
ATOM 701 C C . LEU A 1 89 ? 6.753 -0.041 -7.074 1.00 93.81 89 LEU A C 1
ATOM 703 O O . LEU A 1 89 ? 6.983 -0.642 -8.122 1.00 93.81 89 LEU A O 1
ATOM 707 N N . GLU A 1 90 ? 6.907 1.266 -6.921 1.00 93.06 90 GLU A N 1
ATOM 708 C CA . GLU A 1 90 ? 7.541 2.142 -7.904 1.00 93.06 90 GLU A CA 1
ATOM 709 C C . GLU A 1 90 ? 8.899 2.575 -7.346 1.00 93.06 90 GLU A C 1
ATOM 711 O O . GLU A 1 90 ? 8.999 2.965 -6.181 1.00 93.06 90 GLU A O 1
ATOM 716 N N . LYS A 1 91 ? 9.962 2.465 -8.147 1.00 89.31 91 LYS A N 1
ATOM 717 C CA . LYS A 1 91 ? 11.289 2.951 -7.743 1.00 89.31 91 LYS A CA 1
ATOM 718 C C . LYS A 1 91 ? 11.295 4.478 -7.764 1.00 89.31 91 LYS A C 1
ATOM 720 O O . LYS A 1 91 ? 10.808 5.062 -8.729 1.00 89.31 91 LYS A O 1
ATOM 725 N N . LEU A 1 92 ? 11.848 5.085 -6.713 1.00 83.31 92 LEU A N 1
ATOM 726 C CA . LEU A 1 92 ? 12.112 6.527 -6.665 1.00 83.31 92 LEU A CA 1
ATOM 727 C C . LEU A 1 92 ? 13.283 6.935 -7.564 1.00 83.31 92 LEU A C 1
ATOM 729 O O . LEU A 1 92 ? 14.206 6.104 -7.739 1.00 83.31 92 LEU A O 1
#

Secondary structure (DSSP, 8-state):
---HHHHHHHHTT-EEEGGGHHHHHHHHHHTT-SSPEEEE-S-EEEE-TTS-EEEESEEEEES-TT--EEEEEEEEEETTEEEEEEEEEEE-

pLDDT: mean 88.87, std 9.41, range [59.5, 97.25]

Foldseek 3Di:
DDDPVRLQVVQAFDKDQPVCVVVVNCVSQCVVPVADKDKDQAWDWAQFPVRDIDIFRIWIDGPDPPTQWIKTFHWDDDPRMIHRNHIGTHGD

Organism: NCBI:txid418240

Radius of gyration: 12.34 Å; chains: 1; bounding box: 36×20×30 Å

Sequence (92 aa):
MMEDNEVLKLLVGKRFPVESFEEELGKILKKRSSAKLFISNKPDTIKGADGEFHAVNFKCIPQSASCKNLFCFLLKHEDGMVLIQKGYLEKL